Protein AF-A0A0R0JKA4-F1 (afdb_monomer)

Radius of gyration: 18.11 Å; Cα contacts (8 Å, |Δi|>4): 249; chains: 1; bounding box: 47×31×59 Å

Structure (mmCIF, N/CA/C/O backbone):
data_AF-A0A0R0JKA4-F1
#
_entry.id   AF-A0A0R0JKA4-F1
#
loop_
_atom_site.group_PDB
_atom_site.id
_atom_site.type_symbol
_atom_site.label_atom_id
_atom_site.label_alt_id
_atom_site.label_comp_id
_atom_site.label_asym_id
_atom_site.label_entity_id
_atom_site.label_seq_id
_atom_site.pdbx_PDB_ins_code
_atom_site.Cartn_x
_atom_site.Cartn_y
_atom_site.Cartn_z
_atom_site.occupancy
_atom_site.B_iso_or_equiv
_atom_site.auth_seq_id
_atom_site.auth_comp_id
_atom_site.auth_asym_id
_atom_site.auth_atom_id
_atom_site.pdbx_PDB_model_num
ATOM 1 N N . MET A 1 1 ? -10.244 1.216 40.644 1.00 39.44 1 MET A N 1
ATOM 2 C CA . MET A 1 1 ? -10.548 1.146 39.202 1.00 39.44 1 MET A CA 1
ATOM 3 C C . MET A 1 1 ? -9.272 1.525 38.475 1.00 39.44 1 MET A C 1
ATOM 5 O O . MET A 1 1 ? -8.987 2.708 38.355 1.00 39.44 1 MET A O 1
ATOM 9 N N . GLU A 1 2 ? -8.438 0.537 38.148 1.00 36.44 2 GLU A N 1
ATOM 10 C CA . GLU A 1 2 ? -7.221 0.754 37.356 1.00 36.44 2 GLU A CA 1
ATOM 11 C C . GLU A 1 2 ? -7.623 1.252 35.967 1.00 36.44 2 GLU A C 1
ATOM 13 O O . GLU A 1 2 ? -8.407 0.605 35.274 1.00 36.44 2 GLU A O 1
ATOM 18 N N . GLY A 1 3 ? -7.149 2.443 35.602 1.00 44.16 3 GLY A N 1
ATOM 19 C CA . GLY A 1 3 ? -7.370 3.021 34.284 1.00 44.16 3 GLY A CA 1
ATOM 20 C C . GLY A 1 3 ? -6.603 2.222 33.240 1.00 44.16 3 GLY A C 1
ATOM 21 O O . GLY A 1 3 ? -5.375 2.260 33.208 1.00 44.16 3 GLY A O 1
ATOM 22 N N . GLU A 1 4 ? -7.333 1.493 32.401 1.00 50.28 4 GLU A N 1
ATOM 23 C CA . GLU A 1 4 ? -6.794 0.799 31.235 1.00 50.28 4 GLU A CA 1
ATOM 24 C C . GLU A 1 4 ? -6.109 1.830 30.320 1.00 50.28 4 GLU A C 1
ATOM 26 O O . GLU A 1 4 ? -6.717 2.807 29.878 1.00 50.28 4 GLU A O 1
ATOM 31 N N . LYS A 1 5 ? -4.800 1.663 30.106 1.00 48.97 5 LYS A N 1
ATOM 32 C CA . LYS A 1 5 ? -3.993 2.535 29.244 1.00 48.97 5 LYS A CA 1
ATOM 33 C C . LYS A 1 5 ? -4.560 2.462 27.815 1.00 48.97 5 LYS A C 1
ATOM 35 O O . LYS A 1 5 ? -4.700 1.349 27.311 1.00 48.97 5 LYS A O 1
ATOM 40 N N . PRO A 1 6 ? -4.855 3.593 27.145 1.00 49.78 6 PRO A N 1
ATOM 41 C CA . PRO A 1 6 ? -5.446 3.568 25.809 1.00 49.78 6 PRO A CA 1
ATOM 42 C C . PRO A 1 6 ? -4.535 2.817 24.831 1.00 49.78 6 PRO A C 1
ATOM 44 O O . PRO A 1 6 ? -3.314 3.015 24.833 1.00 49.78 6 PRO A O 1
ATOM 47 N N . ALA A 1 7 ? -5.131 1.954 24.004 1.00 52.16 7 ALA A N 1
ATOM 48 C CA . ALA A 1 7 ? -4.404 1.165 23.017 1.00 52.16 7 ALA A CA 1
ATOM 49 C C . ALA A 1 7 ? -3.659 2.099 22.036 1.00 52.16 7 ALA A C 1
ATOM 51 O O . ALA A 1 7 ? -4.270 2.993 21.440 1.00 52.16 7 ALA A O 1
ATOM 52 N N . PRO A 1 8 ? -2.337 1.943 21.855 1.00 52.00 8 PRO A N 1
ATOM 53 C CA . PRO A 1 8 ? -1.540 2.899 21.098 1.00 52.00 8 PRO A CA 1
ATOM 54 C C . PRO A 1 8 ? -1.564 2.576 19.600 1.00 52.00 8 PRO A C 1
ATOM 56 O O . PRO A 1 8 ? -0.537 2.151 19.093 1.00 52.00 8 PRO A O 1
ATOM 59 N N . THR A 1 9 ? -2.683 2.675 18.866 1.00 57.69 9 THR A N 1
ATOM 60 C CA . THR A 1 9 ? -2.683 1.997 17.540 1.00 57.69 9 THR A CA 1
ATOM 61 C C . THR A 1 9 ? -3.376 2.601 16.307 1.00 57.69 9 THR A C 1
ATOM 63 O O . THR A 1 9 ? -3.030 2.123 15.228 1.00 57.69 9 THR A O 1
ATOM 66 N N . PRO A 1 10 ? -4.218 3.659 16.319 1.00 72.88 10 PRO A N 1
ATOM 67 C CA . PRO A 1 10 ? -4.661 4.256 15.047 1.00 72.88 10 PRO A CA 1
ATOM 68 C C . PRO A 1 10 ? -3.757 5.390 14.539 1.00 72.88 10 PRO A C 1
ATOM 70 O O . PRO A 1 10 ? -3.639 5.593 13.335 1.00 72.88 10 PRO A O 1
ATOM 73 N N . LEU A 1 11 ? -3.118 6.158 15.431 1.00 83.31 11 LEU A N 1
ATOM 74 C CA . LEU A 1 11 ? -2.470 7.414 15.030 1.00 83.31 11 LEU A CA 1
ATOM 75 C C . LEU A 1 11 ? -1.253 7.186 14.123 1.00 83.31 11 LEU A C 1
ATOM 77 O O . LEU A 1 11 ? -1.114 7.871 13.114 1.00 83.31 11 LEU A O 1
ATOM 81 N N . LEU A 1 12 ? -0.414 6.200 14.451 1.00 88.75 12 LEU A N 1
ATOM 82 C CA . LEU A 1 12 ? 0.796 5.907 13.683 1.00 88.75 12 LEU A CA 1
ATOM 83 C C . LEU A 1 12 ? 0.463 5.468 12.252 1.00 88.75 12 LEU A C 1
ATOM 85 O O . LEU A 1 12 ? 1.034 5.996 11.304 1.00 88.75 12 LEU A O 1
ATOM 89 N N . THR A 1 13 ? -0.479 4.536 12.089 1.00 90.06 13 THR A N 1
ATOM 90 C CA . THR A 1 13 ? -0.875 4.000 10.778 1.00 90.06 13 THR A CA 1
ATOM 91 C C . THR A 1 13 ? -1.543 5.060 9.906 1.00 90.06 13 THR A C 1
ATOM 93 O O . THR A 1 13 ? -1.257 5.129 8.712 1.00 90.06 13 THR A O 1
ATOM 96 N N . ILE A 1 14 ? -2.347 5.951 10.499 1.00 90.38 14 ILE A N 1
ATO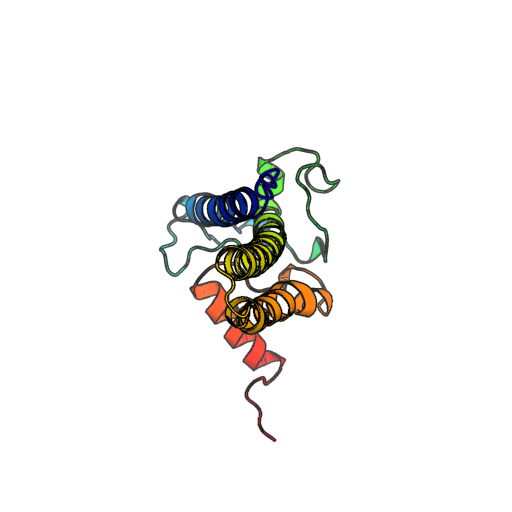M 97 C CA . ILE A 1 14 ? -2.911 7.120 9.806 1.00 90.38 14 ILE A CA 1
ATOM 98 C C . ILE A 1 14 ? -1.794 8.058 9.332 1.00 90.38 14 ILE A C 1
ATOM 100 O O . ILE A 1 14 ? -1.767 8.444 8.163 1.00 90.38 14 ILE A O 1
ATOM 104 N N . GLN A 1 15 ? -0.869 8.420 10.226 1.00 93.44 15 GLN A N 1
ATOM 105 C CA . GLN A 1 15 ? 0.214 9.359 9.927 1.00 93.44 15 GLN A CA 1
ATOM 106 C C . GLN A 1 15 ? 1.109 8.857 8.797 1.00 93.44 15 GLN A C 1
ATOM 108 O O . GLN A 1 15 ? 1.430 9.624 7.893 1.00 93.44 15 GLN A O 1
ATOM 113 N N . ILE A 1 16 ? 1.484 7.579 8.816 1.00 94.88 16 ILE A N 1
ATOM 114 C CA . ILE A 1 16 ? 2.358 7.018 7.784 1.00 94.88 16 ILE A CA 1
ATOM 115 C C . ILE A 1 16 ? 1.619 6.774 6.465 1.00 94.88 16 ILE A C 1
ATOM 117 O O . ILE A 1 16 ? 2.198 7.038 5.418 1.00 94.88 16 ILE A O 1
ATOM 121 N N . ALA A 1 17 ? 0.339 6.382 6.467 1.00 96.31 17 ALA A N 1
ATOM 122 C CA . ALA A 1 17 ? -0.433 6.269 5.226 1.00 96.31 17 ALA A CA 1
ATOM 123 C C . ALA A 1 17 ? -0.622 7.638 4.546 1.00 96.31 17 ALA A C 1
ATOM 125 O O . ALA A 1 17 ? -0.340 7.788 3.357 1.00 96.31 17 ALA A O 1
ATOM 126 N N . LEU A 1 18 ? -1.026 8.663 5.307 1.00 97.38 18 LEU A N 1
ATOM 127 C CA . LEU A 1 18 ? -1.168 10.027 4.789 1.00 97.38 18 LEU A CA 1
ATOM 128 C C . LEU A 1 18 ? 0.183 10.629 4.391 1.00 97.38 18 LEU A C 1
ATOM 130 O O . LEU A 1 18 ? 0.296 11.230 3.327 1.00 97.38 18 LEU A O 1
ATOM 134 N N . GLY A 1 19 ? 1.215 10.447 5.216 1.00 97.62 19 GLY A N 1
ATOM 135 C CA . GLY A 1 19 ? 2.568 10.922 4.934 1.00 97.62 19 GLY A CA 1
ATOM 136 C C . GLY A 1 19 ? 3.163 10.270 3.686 1.00 97.62 19 GLY A C 1
ATOM 137 O O . GLY A 1 19 ? 3.759 10.964 2.864 1.00 97.62 19 GLY A O 1
ATOM 138 N N . GLY A 1 20 ? 2.943 8.966 3.497 1.00 98.00 20 GLY A N 1
ATOM 139 C CA . GLY A 1 20 ? 3.326 8.240 2.288 1.00 98.00 20 GLY A CA 1
ATOM 140 C C . GLY A 1 20 ? 2.605 8.765 1.047 1.00 98.00 20 GLY A C 1
ATOM 141 O O . GLY A 1 20 ? 3.244 8.969 0.016 1.00 98.00 20 GLY A O 1
ATOM 142 N N . TRP A 1 21 ? 1.306 9.068 1.164 1.00 98.50 21 TRP A N 1
ATOM 143 C CA . TRP A 1 21 ? 0.535 9.677 0.081 1.00 98.50 21 TRP A CA 1
ATOM 144 C C . TRP A 1 21 ? 1.064 11.067 -0.292 1.00 98.50 21 TRP A C 1
ATOM 146 O O . TRP A 1 21 ? 1.429 11.277 -1.446 1.00 98.50 21 TRP A O 1
ATOM 156 N N . PHE A 1 22 ? 1.210 11.975 0.682 1.00 98.44 22 PHE A N 1
ATOM 157 C CA . PHE A 1 22 ? 1.750 13.319 0.444 1.00 98.44 22 PHE A CA 1
ATOM 158 C C . PHE A 1 22 ? 3.164 13.285 -0.137 1.00 98.44 22 PHE A C 1
ATOM 160 O O . PHE A 1 22 ? 3.460 14.025 -1.075 1.00 98.44 22 PHE A O 1
ATOM 167 N N . THR A 1 23 ? 4.035 12.420 0.389 1.00 98.50 23 THR A N 1
ATOM 168 C CA . THR A 1 23 ? 5.406 12.260 -0.116 1.00 98.50 23 THR A CA 1
ATOM 169 C C . THR A 1 23 ? 5.387 11.786 -1.566 1.00 98.50 23 THR A C 1
ATOM 171 O O . THR A 1 23 ? 6.051 12.378 -2.416 1.00 98.50 23 THR A O 1
ATOM 174 N N . GLY A 1 24 ? 4.580 10.765 -1.865 1.00 98.44 24 GLY A N 1
ATOM 175 C CA . GLY A 1 24 ? 4.478 10.198 -3.201 1.00 98.44 24 GLY A CA 1
ATOM 176 C C . GLY A 1 24 ? 3.948 11.198 -4.229 1.00 98.44 24 GLY A C 1
ATOM 177 O O . GLY A 1 24 ? 4.611 11.442 -5.232 1.00 98.44 24 GLY A O 1
ATOM 178 N N . THR A 1 25 ? 2.821 11.862 -3.947 1.00 98.56 25 THR A N 1
ATOM 179 C CA . THR A 1 25 ? 2.246 12.870 -4.858 1.00 98.56 25 THR A CA 1
ATOM 180 C C . THR A 1 25 ? 3.124 14.106 -5.019 1.00 98.56 25 THR A C 1
ATOM 182 O O . THR A 1 25 ? 2.987 14.830 -6.000 1.00 98.56 25 THR A O 1
ATOM 185 N N . THR A 1 26 ? 4.013 14.387 -4.064 1.00 98.69 26 THR A N 1
ATOM 186 C CA . THR A 1 26 ? 4.877 15.570 -4.137 1.00 98.69 26 THR A CA 1
ATOM 187 C C . THR A 1 26 ? 6.168 15.299 -4.888 1.00 98.69 26 THR A C 1
ATOM 189 O O . THR A 1 26 ? 6.566 16.136 -5.695 1.00 98.69 26 THR A O 1
ATOM 192 N N . PHE A 1 27 ? 6.799 14.141 -4.676 1.00 98.56 27 PHE A N 1
ATOM 193 C CA . PHE A 1 27 ? 8.184 13.920 -5.106 1.00 98.56 27 PHE A CA 1
ATOM 194 C C . PHE A 1 27 ? 8.423 12.660 -5.946 1.00 98.56 27 PHE A C 1
ATOM 196 O O . PHE A 1 27 ? 9.515 12.521 -6.493 1.00 98.56 27 PHE A O 1
ATOM 203 N N . VAL A 1 28 ? 7.473 11.721 -6.026 1.00 98.44 28 VAL A N 1
ATOM 204 C CA . VAL A 1 28 ? 7.745 10.383 -6.579 1.00 98.44 28 VAL A CA 1
ATOM 205 C C . VAL A 1 28 ? 7.122 10.183 -7.955 1.00 98.44 28 VAL A C 1
ATOM 207 O O . VAL A 1 28 ? 5.921 10.350 -8.163 1.00 98.44 28 VAL A O 1
ATOM 210 N N . THR A 1 29 ? 7.975 9.762 -8.884 1.00 98.56 29 THR A N 1
ATOM 211 C CA . THR A 1 29 ? 7.610 9.428 -10.258 1.00 98.56 29 THR A CA 1
ATOM 212 C C . THR A 1 29 ? 6.964 8.053 -10.386 1.00 98.56 29 THR A C 1
ATOM 214 O O . THR A 1 29 ? 7.286 7.123 -9.645 1.00 98.56 29 THR A O 1
ATOM 217 N N . SER A 1 30 ? 6.118 7.903 -11.403 1.00 98.56 30 SER A N 1
ATOM 218 C CA . SER A 1 30 ? 5.589 6.620 -11.875 1.00 98.56 30 SER A CA 1
ATOM 219 C C . SER A 1 30 ? 6.227 6.196 -13.202 1.00 98.56 30 SER A C 1
ATOM 221 O O . SER A 1 30 ? 5.700 5.328 -13.900 1.00 98.56 30 SER A O 1
ATOM 223 N N . TRP A 1 31 ? 7.362 6.792 -13.582 1.00 98.62 31 TRP A N 1
ATOM 224 C CA . TRP A 1 31 ? 8.029 6.523 -14.857 1.00 98.62 31 TRP A CA 1
ATOM 225 C C . TRP A 1 31 ? 8.412 5.048 -15.020 1.00 98.62 31 TRP A C 1
ATOM 227 O O . TRP A 1 31 ? 8.176 4.454 -16.068 1.00 98.62 31 TRP A O 1
ATOM 237 N N . TYR A 1 32 ? 8.930 4.425 -13.961 1.00 98.00 32 TYR A N 1
ATOM 238 C CA . TYR A 1 32 ? 9.402 3.036 -13.991 1.00 98.00 32 TYR A CA 1
ATOM 239 C C . TYR A 1 32 ? 8.289 1.989 -13.843 1.00 98.00 32 TYR A C 1
ATOM 241 O O . TYR A 1 32 ? 8.528 0.811 -14.100 1.00 98.00 32 TYR A O 1
ATOM 249 N N . THR A 1 33 ? 7.087 2.398 -13.431 1.00 98.25 33 THR A N 1
ATOM 250 C CA . THR A 1 33 ? 5.945 1.497 -13.217 1.00 98.25 33 THR A CA 1
ATOM 251 C C . THR A 1 33 ? 4.874 1.630 -14.296 1.00 98.25 33 THR A C 1
ATOM 253 O O . THR A 1 33 ? 4.313 0.620 -14.716 1.00 98.25 33 THR A O 1
ATOM 256 N N .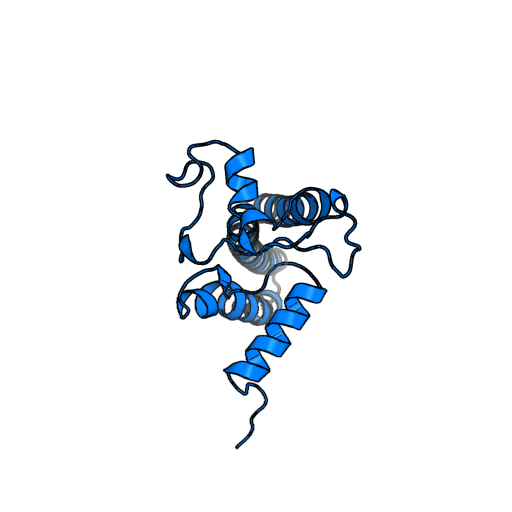 HIS A 1 34 ? 4.615 2.853 -14.772 1.00 98.19 34 HIS A N 1
ATOM 257 C CA . HIS A 1 34 ? 3.555 3.175 -15.738 1.00 98.19 34 HIS A CA 1
ATOM 258 C C . HIS A 1 34 ? 4.025 4.017 -16.934 1.00 98.19 34 HIS A C 1
ATOM 260 O O . HIS A 1 34 ? 3.240 4.226 -17.855 1.00 98.19 34 HIS A O 1
ATOM 266 N N . GLY A 1 35 ? 5.263 4.525 -16.945 1.00 98.19 35 GLY A N 1
ATOM 267 C CA . GLY A 1 35 ? 5.709 5.479 -17.971 1.00 98.19 35 GLY A CA 1
ATOM 268 C C . GLY A 1 35 ? 5.029 6.849 -17.853 1.00 98.19 35 GLY A C 1
ATOM 269 O O . GLY A 1 35 ? 4.776 7.500 -18.864 1.00 98.19 35 GLY A O 1
ATOM 270 N N . LEU A 1 36 ? 4.689 7.269 -16.628 1.00 98.19 36 LEU A N 1
ATOM 271 C CA . LEU A 1 36 ? 3.950 8.503 -16.343 1.00 98.19 36 LEU A CA 1
ATOM 272 C C . LEU A 1 36 ? 4.715 9.408 -15.372 1.00 98.19 36 LEU A C 1
ATOM 274 O O . LEU A 1 36 ? 5.268 8.928 -14.383 1.00 98.19 36 LEU A O 1
ATOM 278 N N . ALA A 1 37 ? 4.648 10.718 -15.606 1.00 98.44 37 ALA A N 1
ATOM 279 C CA . ALA A 1 37 ? 4.867 11.706 -14.553 1.00 98.44 37 ALA A CA 1
ATOM 280 C C . ALA A 1 37 ? 3.669 11.690 -13.593 1.00 98.44 37 ALA A C 1
ATOM 282 O O . ALA A 1 37 ? 2.521 11.602 -14.041 1.00 98.44 37 ALA A O 1
ATOM 283 N N . SER A 1 38 ? 3.920 11.744 -12.284 1.00 98.38 38 SER A N 1
ATOM 284 C CA . SER A 1 38 ? 2.862 11.583 -11.273 1.00 98.38 38 SER A CA 1
ATOM 285 C C . SER A 1 38 ? 3.019 12.456 -10.034 1.00 98.38 38 SER A C 1
ATOM 287 O O . SER A 1 38 ? 2.262 12.291 -9.076 1.00 98.38 38 SER A O 1
ATOM 289 N N . SER A 1 39 ? 3.983 13.372 -10.028 1.00 98.62 39 SER A N 1
ATOM 290 C CA . SER A 1 39 ? 4.284 14.202 -8.866 1.00 98.62 39 SER A CA 1
ATOM 291 C C . SER A 1 39 ? 4.277 15.695 -9.169 1.00 98.62 39 SER A C 1
ATOM 293 O O . SER A 1 39 ? 4.488 16.120 -10.307 1.00 98.62 39 SER A O 1
ATOM 295 N N . TYR A 1 40 ? 4.069 16.511 -8.132 1.00 98.50 40 TYR A N 1
ATOM 296 C CA . TYR A 1 40 ? 4.231 17.966 -8.227 1.00 98.50 40 TYR A CA 1
ATOM 297 C C . TYR A 1 40 ? 5.634 18.346 -8.721 1.00 98.50 40 TYR A C 1
ATOM 299 O O . TYR A 1 40 ? 5.769 19.272 -9.517 1.00 98.50 40 TYR A O 1
ATOM 307 N N . LEU A 1 41 ? 6.663 17.594 -8.312 1.00 98.38 41 LEU A N 1
ATOM 308 C CA . LEU A 1 41 ? 8.043 17.771 -8.769 1.00 98.38 41 LEU A CA 1
ATOM 309 C C . LEU A 1 41 ? 8.198 17.618 -10.292 1.00 98.38 41 LEU A C 1
ATOM 311 O O . LEU A 1 41 ? 9.007 18.314 -10.897 1.00 98.38 41 LEU A O 1
ATOM 315 N N . GLU A 1 42 ? 7.411 16.743 -10.915 1.00 98.44 42 GLU A N 1
ATOM 316 C CA . GLU A 1 42 ? 7.419 16.514 -12.366 1.00 98.44 42 GLU A CA 1
ATOM 317 C C . GLU A 1 42 ? 6.444 17.426 -13.133 1.00 98.44 42 G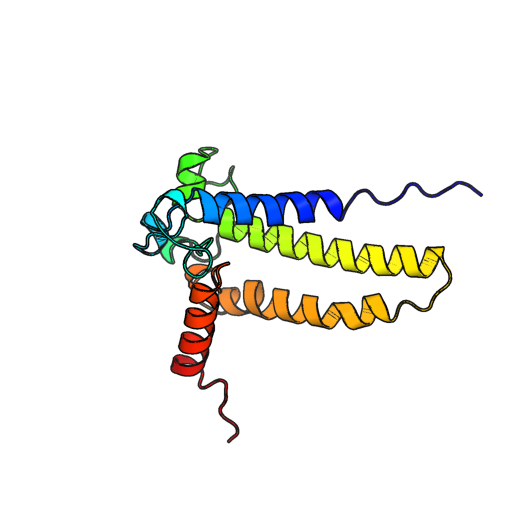LU A C 1
ATOM 319 O O . GLU A 1 42 ? 6.301 17.298 -14.348 1.00 98.44 42 GLU A O 1
ATOM 324 N N . GLY A 1 43 ? 5.766 18.350 -12.443 1.00 98.31 43 GLY A N 1
ATOM 325 C CA . GLY A 1 43 ? 4.836 19.306 -13.048 1.00 98.31 43 GLY A CA 1
ATOM 326 C C . GLY A 1 43 ? 3.369 18.866 -13.071 1.00 98.31 43 GLY A C 1
ATOM 327 O O . GLY A 1 43 ? 2.549 19.534 -13.704 1.00 98.31 43 GLY A O 1
ATOM 328 N N . CYS A 1 44 ? 2.996 17.783 -12.378 1.00 98.50 44 CYS A N 1
ATOM 329 C CA . CYS A 1 44 ? 1.583 17.476 -12.153 1.00 98.50 44 CYS A CA 1
AT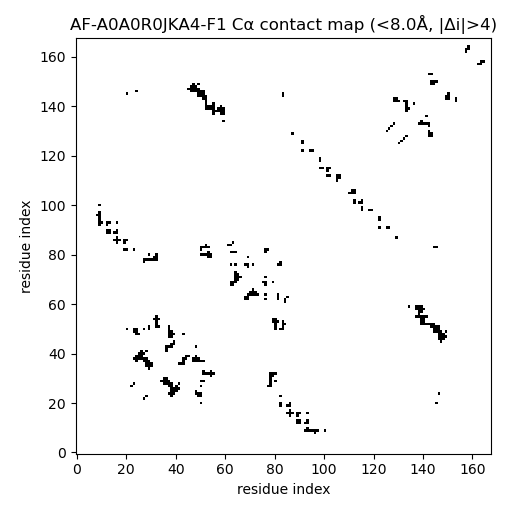OM 330 C C . CYS A 1 44 ? 0.926 18.534 -11.250 1.00 98.50 44 CYS A C 1
ATOM 332 O O . CYS A 1 44 ? 1.572 19.216 -10.460 1.00 98.50 44 CYS A O 1
ATOM 334 N N . ASN A 1 45 ? -0.396 18.642 -11.338 1.00 98.25 45 ASN A N 1
ATOM 335 C CA . ASN A 1 45 ? -1.232 19.433 -10.433 1.00 98.25 45 ASN A CA 1
ATOM 336 C C . ASN A 1 45 ? -2.014 18.515 -9.477 1.00 98.25 45 ASN A C 1
ATOM 338 O O . ASN A 1 45 ? -1.941 17.292 -9.583 1.00 98.25 45 ASN A O 1
ATOM 342 N N . PHE A 1 46 ? -2.804 19.093 -8.566 1.00 98.19 46 PHE A N 1
ATOM 343 C CA . PHE A 1 46 ? -3.580 18.332 -7.572 1.00 98.19 46 PHE A CA 1
ATOM 344 C C . PHE A 1 46 ? -4.482 17.248 -8.188 1.00 98.19 46 PHE A C 1
ATOM 346 O O . PHE A 1 46 ? -4.691 16.195 -7.592 1.00 98.19 46 PHE A O 1
ATOM 353 N N . LEU A 1 47 ? -5.005 17.485 -9.394 1.00 98.50 47 LEU A N 1
ATOM 354 C CA . LEU A 1 47 ? -5.888 16.538 -10.071 1.00 98.50 47 LEU A CA 1
ATOM 355 C C . LEU A 1 47 ? -5.120 15.376 -10.713 1.00 98.50 47 LEU A C 1
ATOM 357 O O . LEU A 1 47 ? -5.678 14.296 -10.878 1.00 98.50 47 LEU A O 1
ATOM 361 N N . THR A 1 48 ? -3.865 15.597 -11.102 1.00 98.44 48 THR A N 1
ATOM 362 C CA . THR A 1 48 ? -3.073 14.663 -11.924 1.00 98.44 48 THR A CA 1
ATOM 363 C C . THR A 1 48 ? -1.980 13.938 -11.147 1.00 98.44 48 THR A C 1
ATOM 365 O O . THR A 1 48 ? -1.546 12.877 -11.5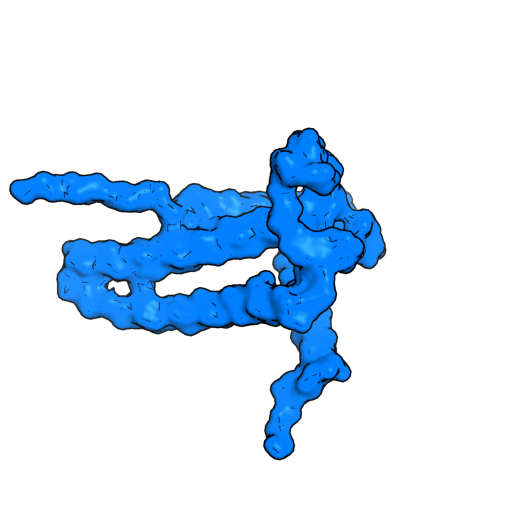85 1.00 98.44 48 THR A O 1
ATOM 368 N N . ALA A 1 49 ? -1.570 14.455 -9.987 1.00 98.62 49 ALA A N 1
ATOM 369 C CA . ALA A 1 49 ? -0.627 13.773 -9.113 1.00 98.62 49 ALA A CA 1
ATOM 370 C C . ALA A 1 49 ? -1.242 12.493 -8.517 1.00 98.62 49 ALA A C 1
ATOM 372 O O . ALA A 1 49 ? -2.430 12.450 -8.175 1.00 98.62 49 ALA A O 1
ATOM 373 N N . ALA A 1 50 ? -0.432 11.442 -8.386 1.00 98.75 50 ALA A N 1
ATOM 374 C CA . ALA A 1 50 ? -0.870 10.157 -7.857 1.00 98.75 50 ALA A CA 1
ATOM 375 C C . ALA A 1 50 ? 0.292 9.349 -7.269 1.00 98.75 50 ALA A C 1
ATOM 377 O O . ALA A 1 50 ? 1.409 9.383 -7.778 1.00 98.75 50 ALA A O 1
ATOM 378 N N . VAL A 1 51 ? -0.000 8.534 -6.254 1.00 98.69 51 VAL A N 1
ATOM 379 C CA . VAL A 1 51 ?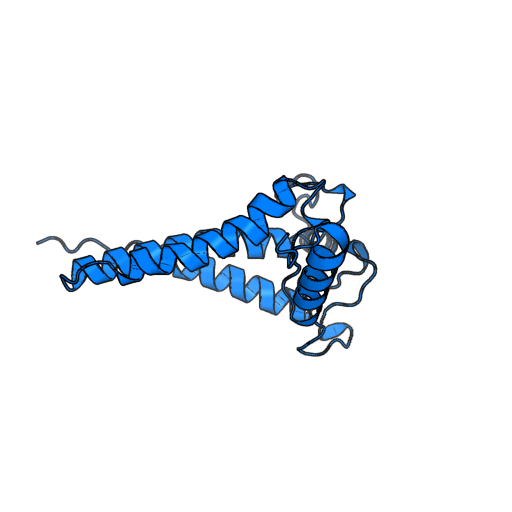 0.867 7.400 -5.895 1.00 98.69 51 VAL A CA 1
ATOM 380 C C . VAL A 1 51 ? 0.415 6.192 -6.703 1.00 98.69 51 VAL A C 1
ATOM 382 O O . VAL A 1 51 ? -0.649 5.628 -6.424 1.00 98.69 51 VAL A O 1
ATOM 385 N N . SER A 1 52 ? 1.182 5.833 -7.731 1.00 98.62 52 SER A N 1
ATOM 386 C CA . SER A 1 52 ? 0.794 4.777 -8.670 1.00 98.62 52 SER A CA 1
ATOM 387 C C . SER A 1 52 ? 1.164 3.381 -8.211 1.00 98.62 52 SER A C 1
ATOM 389 O O . SER A 1 52 ? 2.156 3.183 -7.514 1.00 98.62 52 SER A O 1
ATOM 391 N N . THR A 1 53 ? 0.361 2.412 -8.646 1.00 98.75 53 THR A N 1
ATOM 392 C CA . THR A 1 53 ? 0.584 0.987 -8.400 1.00 98.75 53 THR A CA 1
ATOM 393 C C . THR A 1 53 ? 1.947 0.507 -8.919 1.00 98.75 53 THR A C 1
ATOM 395 O O . THR A 1 53 ? 2.479 1.078 -9.879 1.00 98.75 53 THR A O 1
ATOM 398 N N . PRO A 1 54 ? 2.517 -0.561 -8.329 1.00 98.62 54 PRO A N 1
ATOM 399 C CA . PRO A 1 54 ? 3.720 -1.207 -8.847 1.00 98.62 54 PRO A CA 1
ATOM 400 C C . PRO A 1 54 ? 3.523 -1.749 -10.268 1.00 98.62 54 PRO A C 1
ATOM 402 O O . PRO A 1 54 ? 2.398 -2.017 -10.695 1.00 98.62 54 PRO A O 1
ATOM 405 N N . ALA A 1 55 ? 4.625 -1.962 -10.989 1.00 98.31 55 ALA A N 1
ATOM 406 C CA . ALA A 1 55 ? 4.601 -2.591 -12.310 1.00 98.31 55 ALA A CA 1
ATOM 407 C C . ALA A 1 55 ? 3.987 -4.003 -12.253 1.00 98.31 55 ALA A C 1
ATOM 409 O O . ALA A 1 55 ? 4.183 -4.733 -11.282 1.00 98.31 55 ALA A O 1
ATOM 410 N N . ASN A 1 56 ? 3.309 -4.435 -13.324 1.00 98.19 56 ASN A N 1
ATOM 411 C CA . ASN A 1 56 ? 2.654 -5.752 -13.363 1.00 98.19 56 ASN A CA 1
ATOM 412 C C . ASN A 1 56 ? 3.632 -6.932 -13.173 1.00 98.19 56 ASN A C 1
ATOM 414 O O . ASN A 1 56 ? 3.238 -7.986 -12.686 1.00 98.19 56 ASN A O 1
ATOM 418 N N . SER A 1 57 ? 4.918 -6.753 -13.494 1.00 97.62 57 SER A N 1
ATOM 419 C CA . SER A 1 57 ? 5.967 -7.756 -13.255 1.00 97.62 57 SER A CA 1
ATOM 420 C C . SER A 1 57 ? 6.192 -8.081 -11.774 1.00 97.62 57 SER A C 1
ATOM 422 O O . SER A 1 57 ? 6.757 -9.126 -11.468 1.00 97.62 57 SER A O 1
ATOM 424 N N . LEU A 1 58 ? 5.750 -7.213 -10.861 1.00 97.75 58 LEU A N 1
ATOM 425 C CA . LEU A 1 58 ? 5.845 -7.413 -9.413 1.00 97.75 58 LEU A CA 1
ATOM 426 C C . LEU A 1 58 ? 4.637 -8.168 -8.835 1.00 97.75 58 LEU A C 1
ATOM 428 O O . LEU A 1 58 ? 4.620 -8.456 -7.637 1.00 97.75 58 LEU A O 1
ATOM 432 N N . ALA A 1 59 ? 3.644 -8.499 -9.672 1.00 97.94 59 ALA A N 1
ATOM 433 C CA . ALA A 1 59 ? 2.434 -9.231 -9.304 1.00 97.94 59 ALA A CA 1
ATOM 434 C C . ALA A 1 59 ? 1.801 -8.682 -8.008 1.00 97.94 59 ALA A C 1
ATOM 436 O O . ALA A 1 59 ? 1.458 -7.499 -7.935 1.00 97.94 59 ALA A O 1
ATOM 437 N N . HIS A 1 60 ? 1.660 -9.528 -6.985 1.00 98.44 60 HIS A N 1
ATOM 438 C CA . HIS A 1 60 ? 1.102 -9.183 -5.676 1.00 98.44 60 HIS A CA 1
ATOM 439 C C . HIS A 1 60 ? 2.163 -9.064 -4.576 1.00 98.44 60 HIS A C 1
ATOM 441 O O . HIS A 1 60 ? 1.843 -9.233 -3.398 1.00 98.44 60 HIS A O 1
ATOM 447 N N . SER A 1 61 ? 3.426 -8.782 -4.922 1.00 98.25 61 SER A N 1
ATOM 448 C CA . SER A 1 61 ? 4.472 -8.586 -3.912 1.00 98.25 61 SER A CA 1
ATOM 449 C C . SER A 1 61 ? 4.045 -7.535 -2.885 1.00 98.25 61 SER A C 1
ATOM 451 O O . SER A 1 61 ? 3.552 -6.465 -3.241 1.00 98.25 61 SER A O 1
ATOM 453 N N . LEU A 1 62 ? 4.258 -7.820 -1.596 1.00 98.06 62 LEU A N 1
ATOM 454 C CA . LEU A 1 62 ? 4.065 -6.825 -0.534 1.00 98.06 62 LEU A CA 1
ATOM 455 C C . LEU A 1 62 ? 5.002 -5.623 -0.711 1.00 98.06 62 LEU A C 1
ATOM 457 O O . LEU A 1 62 ? 4.723 -4.551 -0.172 1.00 98.06 62 LEU A O 1
ATOM 461 N N . LEU A 1 63 ? 6.087 -5.808 -1.477 1.00 97.56 63 LEU A N 1
ATOM 462 C CA . LEU A 1 63 ? 7.046 -4.778 -1.846 1.00 97.56 63 LEU A CA 1
ATOM 463 C C . LEU A 1 63 ? 7.539 -4.056 -0.587 1.00 97.56 63 LEU A C 1
ATOM 465 O O . LEU A 1 63 ? 7.459 -2.838 -0.459 1.00 97.56 63 LEU A O 1
ATOM 469 N N . LEU A 1 64 ? 7.969 -4.840 0.403 1.00 98.19 64 LEU A N 1
ATOM 470 C CA . LEU A 1 64 ? 8.501 -4.315 1.656 1.00 98.19 64 LEU A CA 1
ATOM 471 C C . LEU A 1 64 ? 9.839 -3.624 1.373 1.00 98.19 64 LEU A C 1
ATOM 473 O O . LEU A 1 64 ? 10.603 -4.085 0.527 1.00 98.19 64 LEU A O 1
ATOM 477 N N . LEU A 1 65 ? 10.162 -2.551 2.100 1.00 98.25 65 LEU A N 1
ATOM 478 C CA . LEU A 1 65 ? 11.431 -1.835 1.908 1.00 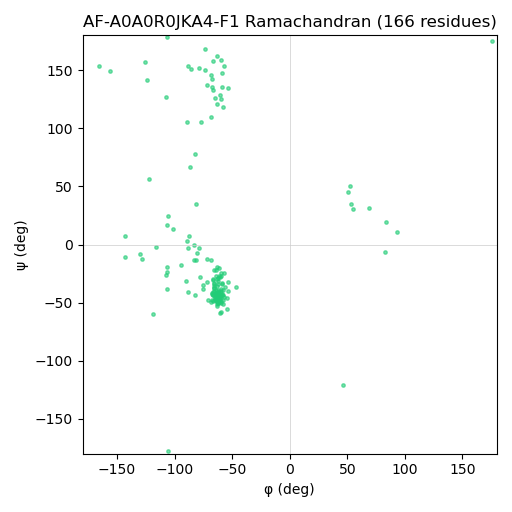98.25 65 LEU A CA 1
ATOM 479 C C . LEU A 1 65 ? 12.647 -2.762 2.099 1.00 98.25 65 LEU A C 1
ATOM 481 O O . LEU A 1 65 ? 13.610 -2.701 1.343 1.00 98.25 65 LEU A O 1
ATOM 485 N N . TRP A 1 66 ? 12.572 -3.666 3.076 1.00 98.19 66 TRP A N 1
ATOM 486 C CA . TRP A 1 66 ? 13.571 -4.710 3.339 1.00 98.19 66 TRP A CA 1
ATOM 487 C C . TRP A 1 66 ? 13.332 -6.007 2.541 1.00 98.19 66 TRP A C 1
ATOM 489 O O . TRP A 1 66 ? 13.974 -7.021 2.806 1.00 98.19 66 TRP A O 1
ATOM 499 N N . GLY A 1 67 ? 12.372 -6.006 1.614 1.00 97.69 67 GLY A N 1
ATOM 500 C CA . GLY A 1 67 ? 12.047 -7.143 0.758 1.00 97.69 67 GLY A CA 1
ATOM 501 C C . GLY A 1 67 ? 13.094 -7.379 -0.337 1.00 97.69 67 GLY A C 1
ATOM 502 O O . GLY A 1 67 ? 13.951 -6.524 -0.574 1.00 97.69 67 GLY A O 1
ATOM 503 N N . PRO A 1 68 ? 13.035 -8.529 -1.030 1.00 97.62 68 PRO A N 1
ATOM 504 C CA . PRO A 1 68 ? 14.015 -8.900 -2.054 1.00 97.62 68 PRO A CA 1
ATOM 505 C C . PRO A 1 68 ? 14.029 -7.965 -3.275 1.00 97.62 68 PRO A C 1
ATOM 507 O O . PRO A 1 68 ? 15.035 -7.900 -3.983 1.00 97.62 68 PRO A O 1
ATOM 510 N N . GLU A 1 69 ? 12.941 -7.233 -3.529 1.00 97.44 69 GLU A N 1
ATOM 511 C CA . GLU A 1 69 ? 12.817 -6.328 -4.674 1.00 97.44 69 GLU A CA 1
ATOM 512 C C . GLU A 1 69 ? 13.611 -5.028 -4.482 1.00 97.44 69 GLU A C 1
ATOM 514 O O . GLU A 1 69 ? 14.192 -4.515 -5.439 1.00 97.44 69 GLU A O 1
ATOM 519 N N . ALA A 1 70 ? 13.629 -4.498 -3.254 1.00 97.44 70 ALA A N 1
ATOM 520 C CA . ALA A 1 70 ? 14.271 -3.228 -2.914 1.00 97.44 70 ALA A CA 1
ATOM 521 C C . ALA A 1 70 ? 15.561 -3.384 -2.097 1.00 97.44 70 ALA A C 1
ATOM 523 O O . ALA A 1 70 ? 16.426 -2.519 -2.171 1.00 97.44 70 ALA A O 1
ATOM 524 N N . GLN A 1 71 ? 15.709 -4.468 -1.330 1.00 97.56 71 GLN A N 1
ATOM 525 C CA . GLN A 1 71 ? 16.918 -4.805 -0.564 1.00 97.56 71 GLN A CA 1
ATOM 526 C C . GLN A 1 71 ? 17.400 -3.671 0.360 1.00 97.56 71 GLN A C 1
ATOM 528 O O . GLN A 1 71 ? 18.596 -3.472 0.554 1.00 97.56 71 GLN A O 1
ATOM 533 N N . GLY A 1 72 ? 16.464 -2.909 0.934 1.00 97.62 72 GLY A N 1
ATOM 534 C CA . GLY A 1 72 ? 16.751 -1.766 1.802 1.00 97.62 72 GLY A CA 1
ATOM 535 C C . GLY A 1 72 ? 17.059 -0.454 1.070 1.00 97.62 72 GLY A C 1
ATOM 536 O O . GLY A 1 72 ? 17.149 0.582 1.727 1.00 97.62 72 GLY A O 1
ATOM 537 N N . ASP A 1 73 ? 17.170 -0.452 -0.261 1.00 98.38 73 ASP A N 1
ATOM 538 C CA . ASP A 1 73 ? 17.342 0.773 -1.044 1.00 98.38 73 ASP A CA 1
ATOM 539 C C . ASP A 1 73 ? 16.005 1.519 -1.171 1.00 98.38 73 ASP A C 1
ATOM 541 O O . ASP A 1 73 ? 15.112 1.148 -1.938 1.00 98.38 73 ASP A O 1
ATOM 545 N N . PHE A 1 74 ? 15.880 2.613 -0.418 1.00 98.44 74 PHE A N 1
ATOM 546 C CA . PHE A 1 74 ? 14.693 3.466 -0.412 1.00 98.44 74 PHE A CA 1
ATOM 547 C C . PHE A 1 74 ? 14.410 4.137 -1.763 1.00 98.44 74 PHE A C 1
ATOM 549 O O . PHE A 1 74 ? 13.246 4.285 -2.148 1.00 98.44 74 PHE A O 1
ATOM 556 N N . THR A 1 75 ? 15.450 4.526 -2.504 1.00 98.50 75 THR A N 1
ATOM 557 C CA . THR A 1 75 ? 15.284 5.162 -3.818 1.00 98.50 75 THR A CA 1
ATOM 558 C C . THR A 1 75 ? 14.711 4.150 -4.794 1.00 98.50 75 THR A C 1
ATOM 560 O O . THR A 1 75 ? 13.712 4.424 -5.467 1.00 98.50 75 THR A O 1
ATOM 563 N N . ARG A 1 76 ? 15.294 2.947 -4.823 1.00 98.31 76 ARG A N 1
ATOM 564 C CA . ARG A 1 76 ? 14.803 1.853 -5.660 1.00 98.31 76 ARG A CA 1
ATOM 565 C C . ARG A 1 76 ? 13.383 1.453 -5.277 1.00 98.31 76 ARG A C 1
ATOM 567 O O . ARG A 1 76 ? 12.542 1.275 -6.152 1.00 98.31 76 ARG A O 1
ATOM 574 N N . TRP A 1 77 ? 13.098 1.365 -3.984 1.00 98.69 77 TRP A N 1
ATOM 575 C CA . TRP A 1 77 ? 11.769 1.056 -3.472 1.00 98.69 77 TRP A CA 1
ATOM 576 C C . TRP A 1 77 ? 10.700 2.043 -3.961 1.00 98.69 77 TRP A C 1
ATOM 578 O O . TRP A 1 77 ? 9.645 1.623 -4.444 1.00 98.69 77 TRP A O 1
ATOM 588 N N . CYS A 1 78 ? 10.994 3.349 -3.921 1.00 98.44 78 CYS A N 1
ATOM 589 C CA . CYS A 1 78 ? 10.118 4.378 -4.482 1.00 98.44 78 CYS A CA 1
ATOM 590 C C . CYS A 1 78 ? 9.903 4.179 -5.991 1.00 98.44 78 CYS A C 1
ATOM 592 O O . CYS A 1 78 ? 8.764 4.200 -6.452 1.00 98.44 78 CYS A O 1
ATOM 594 N N . GLN A 1 79 ? 10.975 3.922 -6.749 1.00 98.31 79 GLN A N 1
ATOM 595 C CA . GLN A 1 79 ? 10.905 3.691 -8.199 1.00 98.31 79 GLN A CA 1
ATOM 596 C C . GLN A 1 79 ? 10.080 2.453 -8.575 1.00 98.31 79 GLN A C 1
ATOM 598 O O . GLN A 1 79 ? 9.451 2.434 -9.627 1.00 98.31 79 GLN A O 1
ATOM 603 N N . LEU A 1 80 ? 10.063 1.421 -7.730 1.00 98.38 80 LEU A N 1
ATOM 604 C CA . LEU A 1 80 ? 9.288 0.197 -7.954 1.00 98.38 80 LEU A CA 1
ATOM 605 C C . LEU A 1 80 ? 7.792 0.351 -7.618 1.00 98.38 80 LEU A C 1
ATOM 607 O O . LEU A 1 80 ? 7.026 -0.587 -7.830 1.00 98.38 80 LEU A O 1
ATOM 611 N N . GLY A 1 81 ? 7.359 1.511 -7.113 1.00 98.31 81 GLY A N 1
ATOM 612 C CA . GLY A 1 81 ? 5.979 1.743 -6.676 1.00 98.31 81 GLY A CA 1
ATOM 613 C C . GLY A 1 81 ? 5.697 1.267 -5.249 1.00 98.31 81 GLY A C 1
ATOM 614 O O . GLY A 1 81 ? 4.537 1.089 -4.880 1.00 98.31 81 GLY A O 1
ATOM 615 N N . GLY A 1 82 ? 6.731 1.076 -4.422 1.00 98.44 82 GLY A N 1
ATOM 616 C CA . GLY A 1 82 ? 6.585 0.593 -3.046 1.00 98.44 82 GLY A CA 1
ATOM 617 C C . GLY A 1 82 ? 5.729 1.479 -2.143 1.00 98.44 82 GLY A C 1
ATOM 618 O O . GLY A 1 82 ? 5.048 0.982 -1.247 1.00 98.44 82 GLY A O 1
ATOM 619 N N . LEU A 1 83 ? 5.659 2.783 -2.431 1.00 98.44 83 LEU A N 1
ATOM 620 C CA . LEU A 1 83 ? 4.747 3.681 -1.721 1.00 98.44 83 LEU A CA 1
ATOM 621 C C . LEU A 1 83 ? 3.276 3.283 -1.882 1.00 98.44 83 LEU A C 1
ATOM 623 O O . LEU A 1 83 ? 2.488 3.548 -0.979 1.00 98.44 83 LEU A O 1
ATOM 627 N N . TRP A 1 84 ? 2.884 2.628 -2.977 1.00 98.69 84 TRP A N 1
ATOM 628 C CA . TRP A 1 84 ? 1.496 2.208 -3.154 1.00 98.69 84 TRP A CA 1
ATOM 629 C C . TRP A 1 84 ? 1.107 1.112 -2.162 1.00 98.69 84 TRP A C 1
ATOM 631 O O . TRP A 1 84 ? 0.109 1.265 -1.457 1.00 98.69 84 TRP A O 1
ATOM 641 N N . THR A 1 85 ? 1.909 0.045 -2.039 1.00 98.31 85 THR A N 1
ATOM 642 C CA . THR A 1 85 ? 1.635 -1.021 -1.059 1.0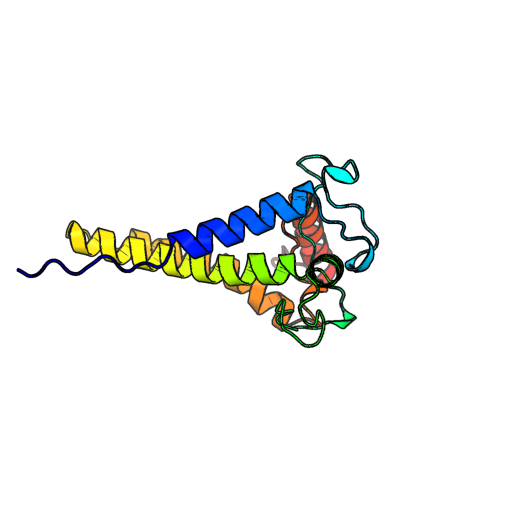0 98.31 85 THR A CA 1
ATOM 643 C C . THR A 1 85 ? 1.760 -0.482 0.360 1.00 98.31 85 THR A C 1
ATOM 645 O O . THR A 1 85 ? 0.934 -0.799 1.214 1.00 98.31 85 THR A O 1
ATOM 648 N N . PHE A 1 86 ? 2.720 0.411 0.607 1.00 98.31 86 PHE A N 1
ATOM 649 C CA . PHE A 1 86 ? 2.865 1.090 1.889 1.00 98.31 86 PHE A CA 1
ATOM 650 C C . PHE A 1 86 ? 1.607 1.864 2.289 1.00 98.31 86 PHE A C 1
ATOM 652 O O . PHE A 1 86 ? 1.107 1.673 3.397 1.00 98.31 86 PHE A O 1
ATOM 659 N N . VAL A 1 87 ? 1.078 2.710 1.401 1.00 98.25 87 VAL A N 1
ATOM 660 C CA . VAL A 1 87 ? -0.133 3.501 1.660 1.00 98.25 87 VAL A CA 1
ATOM 661 C C . VAL A 1 87 ? -1.359 2.593 1.772 1.00 98.25 87 VAL A C 1
ATOM 663 O O . VAL A 1 87 ? -2.156 2.776 2.689 1.00 98.25 87 VAL A O 1
ATOM 666 N N . ALA A 1 88 ? -1.495 1.582 0.909 1.00 97.94 88 ALA A N 1
ATOM 667 C CA . ALA A 1 88 ? -2.629 0.659 0.933 1.00 97.94 88 ALA A CA 1
ATOM 668 C C . ALA A 1 88 ? -2.685 -0.170 2.227 1.00 97.94 88 ALA A C 1
ATOM 670 O O . ALA A 1 88 ? -3.728 -0.237 2.880 1.00 97.94 88 ALA A O 1
ATOM 671 N N . LEU A 1 89 ? -1.563 -0.769 2.636 1.00 97.31 89 LEU A N 1
ATOM 672 C CA . LEU A 1 89 ? -1.501 -1.633 3.815 1.00 97.31 89 LEU A CA 1
ATOM 673 C C . LEU A 1 89 ? -1.632 -0.828 5.110 1.00 97.31 89 LEU A C 1
ATOM 675 O O . LEU A 1 89 ? -2.459 -1.164 5.958 1.00 97.31 89 LEU A O 1
ATOM 679 N N . HIS A 1 90 ? -0.883 0.268 5.259 1.00 97.12 90 HIS A N 1
ATOM 680 C CA . HIS A 1 90 ? -1.034 1.124 6.438 1.00 97.12 90 HIS A CA 1
ATOM 681 C C . HIS A 1 90 ? -2.406 1.802 6.475 1.00 97.12 90 HIS A C 1
ATOM 683 O O . HIS A 1 90 ? -2.967 1.946 7.557 1.00 97.12 90 HIS A O 1
ATOM 689 N N . GLY A 1 91 ? -2.986 2.132 5.316 1.00 96.50 91 GLY A N 1
ATOM 690 C CA . GLY A 1 91 ? -4.365 2.599 5.192 1.00 96.50 91 GLY A CA 1
ATOM 691 C C . GLY A 1 91 ? -5.380 1.569 5.693 1.00 96.50 91 GLY A C 1
ATOM 692 O O . GLY A 1 91 ? -6.258 1.915 6.481 1.00 96.50 91 GLY A O 1
ATOM 693 N N . ALA A 1 92 ? -5.223 0.289 5.338 1.00 96.56 92 ALA A N 1
ATOM 694 C CA . ALA A 1 92 ? -6.074 -0.786 5.853 1.00 96.56 92 ALA A CA 1
ATOM 695 C C . ALA A 1 92 ? -5.999 -0.889 7.387 1.00 96.56 92 ALA A C 1
ATOM 697 O O . ALA A 1 92 ? -7.029 -0.897 8.065 1.00 96.56 92 ALA A O 1
ATOM 698 N N . PHE A 1 93 ? -4.786 -0.901 7.953 1.00 96.31 93 PHE A N 1
ATOM 699 C CA . PHE A 1 93 ? -4.602 -0.933 9.408 1.00 96.31 93 PHE A CA 1
ATOM 700 C C . PHE A 1 93 ? -5.107 0.341 10.099 1.00 96.31 93 PHE A C 1
ATOM 702 O O . PHE A 1 93 ? -5.631 0.261 11.209 1.00 96.31 93 PHE A O 1
ATOM 709 N N . ALA A 1 94 ? -4.996 1.503 9.452 1.00 95.50 94 ALA A N 1
ATOM 710 C CA . ALA A 1 94 ? -5.544 2.764 9.941 1.00 95.50 94 ALA A CA 1
ATOM 711 C C . ALA A 1 94 ? -7.071 2.713 10.046 1.00 95.50 94 ALA A C 1
ATOM 713 O O . ALA A 1 94 ? -7.622 3.114 11.070 1.00 95.50 94 ALA A O 1
ATOM 714 N N . LEU A 1 95 ? -7.757 2.170 9.034 1.00 96.19 95 LEU A N 1
ATOM 715 C CA . LEU A 1 95 ? -9.211 2.004 9.062 1.00 96.19 95 LEU A CA 1
ATOM 716 C C . LEU A 1 95 ? -9.652 1.026 10.161 1.00 96.19 95 LEU A C 1
ATOM 718 O O . LEU A 1 95 ? -10.594 1.322 10.897 1.00 96.19 95 LEU A O 1
ATOM 722 N N . ILE A 1 96 ? -8.943 -0.098 10.331 1.00 95.00 96 ILE A N 1
ATOM 723 C CA . ILE A 1 96 ? -9.200 -1.048 11.428 1.00 95.00 96 ILE A CA 1
ATOM 724 C C . ILE A 1 96 ? -9.003 -0.357 12.784 1.00 95.00 96 ILE A C 1
ATOM 726 O O . ILE A 1 96 ? -9.883 -0.411 13.642 1.00 95.00 96 ILE A O 1
ATOM 730 N N . GLY A 1 97 ? -7.880 0.341 12.970 1.00 94.75 97 GLY A N 1
ATOM 731 C CA . GLY A 1 97 ? -7.593 1.093 14.190 1.00 94.75 97 GLY A CA 1
ATOM 732 C C . GLY A 1 97 ? -8.639 2.174 14.476 1.00 94.75 97 GLY A C 1
ATOM 733 O O . GLY A 1 97 ? -9.026 2.363 15.629 1.00 94.75 97 GLY A O 1
ATOM 734 N N . PHE A 1 98 ? -9.141 2.855 13.443 1.00 94.94 98 PHE A N 1
ATOM 735 C CA . PHE A 1 98 ? -10.196 3.858 13.574 1.00 94.94 98 PHE A CA 1
ATOM 736 C C . PHE A 1 98 ? -11.528 3.236 14.016 1.00 94.94 98 PHE A C 1
ATOM 738 O O . PHE A 1 98 ? -12.162 3.749 14.937 1.00 94.94 98 PHE A O 1
ATOM 745 N N . MET A 1 99 ? -11.916 2.091 13.446 1.00 95.69 99 MET A N 1
ATOM 746 C CA . MET A 1 99 ? -13.110 1.355 13.879 1.00 95.69 99 MET A CA 1
ATOM 747 C C . MET A 1 99 ? -12.993 0.880 15.332 1.00 95.69 99 MET A C 1
ATOM 749 O O . MET A 1 99 ? -13.923 1.055 16.122 1.00 95.69 99 MET A O 1
ATOM 753 N N . LEU A 1 100 ? -11.834 0.331 15.716 1.00 95.62 100 LEU A N 1
ATOM 754 C CA . LEU A 1 100 ? -11.555 -0.062 17.101 1.00 95.62 100 LEU A CA 1
ATOM 755 C C . LEU A 1 100 ? -11.639 1.138 18.049 1.00 95.62 100 LEU A C 1
ATOM 757 O O . LEU A 1 100 ? -12.232 1.032 19.123 1.00 95.62 100 LEU A O 1
ATOM 761 N N . ARG A 1 101 ? -11.138 2.304 17.627 1.00 93.81 101 ARG A N 1
ATOM 762 C CA . ARG A 1 101 ? -11.261 3.549 18.388 1.00 93.81 101 ARG A CA 1
ATOM 763 C C . ARG A 1 101 ? -12.719 3.976 18.564 1.00 93.81 101 ARG A C 1
ATOM 765 O O . ARG A 1 101 ? -13.084 4.437 19.642 1.00 93.81 101 ARG A O 1
ATOM 772 N N . GLN A 1 102 ? -13.570 3.811 17.551 1.00 95.19 102 GLN A N 1
ATOM 773 C CA . GLN A 1 102 ? -15.003 4.092 17.683 1.00 95.19 102 GLN A CA 1
ATOM 774 C C . GLN A 1 102 ? -15.678 3.160 18.706 1.00 95.19 102 GLN A C 1
ATOM 776 O O . GLN A 1 102 ? -16.504 3.633 19.486 1.00 95.19 102 GLN A O 1
ATOM 781 N N . PHE A 1 103 ? -15.313 1.871 18.754 1.00 95.75 103 PHE A N 1
ATOM 782 C CA . PHE A 1 103 ? -15.788 0.949 19.796 1.00 95.75 103 PHE A CA 1
ATOM 783 C C . PHE A 1 103 ? -15.293 1.339 21.193 1.00 95.75 103 PHE A C 1
ATOM 785 O O . PHE A 1 103 ? -16.090 1.374 22.130 1.00 95.75 103 PHE A O 1
ATOM 792 N N . GLU A 1 104 ? -14.003 1.656 21.334 1.00 95.12 104 GLU A N 1
ATOM 793 C CA . GLU A 1 104 ? -13.388 2.086 22.597 1.00 95.12 104 GLU A CA 1
ATOM 794 C C . GLU A 1 104 ? -14.076 3.344 23.146 1.00 95.12 104 GLU A C 1
ATOM 796 O O . GLU A 1 104 ? -14.472 3.383 24.313 1.00 95.12 104 GLU A O 1
ATOM 801 N N . LEU A 1 105 ? -14.290 4.350 22.292 1.00 94.00 105 LEU A N 1
ATOM 802 C CA . LEU A 1 105 ? -14.983 5.580 22.665 1.00 94.00 105 LEU A CA 1
ATOM 803 C C . LEU A 1 105 ? -16.440 5.303 23.042 1.00 94.00 105 LEU A C 1
ATOM 805 O O . LEU A 1 105 ? -16.873 5.752 24.100 1.00 94.00 105 LEU A O 1
ATOM 809 N N . ALA A 1 106 ? -17.175 4.522 22.241 1.00 95.31 106 ALA A N 1
ATOM 810 C CA . ALA A 1 106 ? -18.558 4.159 22.549 1.00 95.31 106 ALA A CA 1
ATOM 811 C C . ALA A 1 106 ? -18.669 3.447 23.907 1.00 95.31 106 ALA A C 1
ATOM 813 O O . ALA A 1 106 ? -19.526 3.803 24.713 1.00 95.31 106 ALA A O 1
ATOM 814 N N . ARG A 1 107 ? -17.753 2.514 24.203 1.00 95.31 107 ARG A N 1
ATOM 815 C CA . ARG A 1 107 ? -17.654 1.852 25.512 1.00 95.31 107 ARG A CA 1
ATOM 816 C C . ARG A 1 107 ? -17.341 2.847 26.633 1.00 95.31 107 ARG A C 1
ATOM 818 O O . ARG A 1 107 ? -17.975 2.778 27.682 1.00 95.31 107 ARG A O 1
ATOM 825 N N . SER A 1 108 ? -16.408 3.773 26.408 1.00 96.06 108 SER A N 1
ATOM 826 C CA . SER A 1 108 ? -15.960 4.752 27.413 1.00 96.06 108 SER A CA 1
ATOM 827 C C . SER A 1 108 ? -17.054 5.742 27.812 1.00 96.06 108 SER A C 1
ATOM 829 O O . SER A 1 108 ? -17.140 6.115 28.977 1.00 96.06 108 SER A O 1
ATOM 831 N N . VAL A 1 109 ? -17.907 6.146 26.865 1.00 95.75 109 VAL A N 1
ATOM 832 C CA . VAL A 1 109 ? -19.042 7.053 27.118 1.00 95.75 109 VAL A CA 1
ATOM 833 C C . VAL A 1 109 ? -20.392 6.328 27.218 1.00 95.75 109 VAL A C 1
ATOM 835 O O . VAL A 1 109 ? -21.436 6.971 27.178 1.00 95.75 109 VAL A O 1
ATOM 838 N N . GLN A 1 110 ? -20.381 4.993 27.337 1.00 94.44 110 GLN A N 1
ATOM 839 C CA . GLN A 1 110 ? -21.571 4.136 27.480 1.00 94.44 110 GLN A CA 1
ATOM 840 C C . GLN A 1 110 ? -22.634 4.316 26.376 1.00 94.44 110 GLN A C 1
ATOM 842 O O . GLN A 1 110 ? -23.830 4.109 26.593 1.00 94.44 110 GLN A O 1
ATOM 847 N N . LEU A 1 111 ? -22.204 4.669 25.165 1.00 96.50 111 LEU A N 1
ATOM 848 C CA . LEU A 1 111 ? -23.063 4.734 23.987 1.00 96.50 111 LEU A CA 1
ATOM 849 C C . LEU A 1 111 ? -23.115 3.380 23.274 1.00 96.50 111 LEU A C 1
ATOM 851 O O . LEU A 1 111 ? -22.177 2.582 23.303 1.00 96.50 111 LEU A O 1
ATOM 855 N N . ARG A 1 112 ? -24.212 3.134 22.554 1.00 97.12 112 ARG A N 1
ATOM 856 C CA . ARG A 1 112 ? -24.300 1.992 21.638 1.00 97.12 112 ARG A CA 1
ATOM 857 C C . ARG A 1 112 ? -23.338 2.199 20.452 1.00 97.12 112 ARG A C 1
ATOM 859 O O . ARG A 1 112 ? -23.345 3.280 19.863 1.00 97.12 112 ARG A O 1
ATOM 866 N N . PRO A 1 113 ? -22.559 1.187 20.030 1.00 95.38 113 PRO A N 1
ATOM 867 C CA . PRO A 1 113 ? -21.470 1.353 19.062 1.00 95.38 113 PRO A CA 1
ATOM 868 C C . PRO A 1 113 ? -21.924 1.389 17.586 1.00 95.38 113 PRO A C 1
ATOM 870 O O . PRO A 1 113 ? -21.216 0.911 16.701 1.00 95.38 113 PRO A O 1
ATOM 873 N N . TYR A 1 114 ? -23.094 1.958 17.277 1.00 97.44 114 TYR A N 1
ATOM 874 C CA . TYR A 1 114 ? -23.636 1.950 15.908 1.00 97.44 114 TYR A CA 1
ATOM 875 C C . TYR A 1 114 ? -22.773 2.716 14.899 1.00 97.44 114 TYR A C 1
ATOM 877 O O . TYR A 1 114 ? -22.756 2.351 13.729 1.00 97.44 114 TYR A O 1
ATOM 885 N N . ASN A 1 115 ? -22.008 3.722 15.340 1.00 96.50 115 ASN A N 1
ATOM 886 C CA . ASN A 1 115 ? -21.059 4.431 14.476 1.00 96.50 115 ASN A CA 1
ATOM 887 C C . ASN A 1 115 ? -19.928 3.508 13.986 1.00 96.50 115 ASN A C 1
ATOM 889 O O . ASN A 1 115 ? -19.577 3.533 12.812 1.00 96.50 115 ASN A O 1
ATOM 893 N N . ALA A 1 116 ? -19.400 2.649 14.868 1.00 95.38 116 ALA A N 1
ATOM 894 C CA . ALA A 1 116 ? -18.384 1.664 14.497 1.00 95.38 116 ALA A CA 1
ATOM 895 C C . ALA A 1 116 ? -18.957 0.621 13.523 1.00 95.38 116 ALA A C 1
ATOM 897 O O . ALA A 1 116 ? -18.313 0.269 12.539 1.00 95.38 116 ALA A O 1
ATOM 898 N N . ILE A 1 117 ? -20.200 0.178 13.750 1.00 96.81 117 ILE A N 1
ATOM 899 C CA . ILE A 1 117 ? -20.902 -0.741 12.841 1.00 96.81 117 ILE A CA 1
ATOM 900 C C . ILE A 1 117 ? -21.109 -0.088 11.467 1.00 96.81 117 ILE A C 1
ATOM 902 O O . ILE A 1 117 ? -20.804 -0.710 10.456 1.00 96.81 117 ILE A O 1
ATOM 906 N N . ALA A 1 118 ? -21.557 1.168 11.405 1.00 97.69 118 ALA A N 1
ATOM 907 C CA . ALA A 1 118 ? -21.712 1.895 10.143 1.00 97.69 118 ALA A CA 1
ATOM 908 C C . ALA A 1 118 ? -20.372 2.076 9.401 1.00 97.69 118 ALA A C 1
ATOM 910 O O . ALA A 1 118 ? -20.323 1.989 8.174 1.00 97.69 118 ALA A O 1
ATOM 911 N N . PHE A 1 119 ? -19.270 2.248 10.138 1.00 97.31 119 PHE A N 1
ATOM 912 C CA . PHE A 1 119 ? -17.926 2.376 9.571 1.00 97.31 119 PHE A CA 1
ATOM 913 C C . PHE A 1 119 ? -17.392 1.084 8.920 1.00 97.31 119 PHE A C 1
ATOM 915 O O . PHE A 1 119 ? -16.445 1.133 8.131 1.00 97.31 119 PHE A O 1
ATOM 922 N N . SER A 1 120 ? -18.038 -0.065 9.151 1.00 96.94 120 SER A N 1
ATOM 923 C CA . SER A 1 120 ? -17.741 -1.290 8.398 1.00 96.94 120 SER A CA 1
ATOM 924 C C . SER A 1 120 ? -18.001 -1.143 6.890 1.00 96.94 120 SER A C 1
ATOM 926 O O . SER A 1 120 ? -17.312 -1.786 6.102 1.00 96.94 120 SER A O 1
ATOM 928 N N . GLY A 1 121 ? -18.914 -0.254 6.470 1.00 97.94 121 GLY A N 1
ATOM 929 C CA . GLY A 1 121 ? -19.173 0.048 5.056 1.00 97.94 121 GLY A CA 1
ATOM 930 C C . GLY A 1 121 ? -17.938 0.605 4.331 1.00 97.94 121 GLY A C 1
ATOM 931 O O . GLY A 1 121 ? -17.467 -0.020 3.381 1.00 97.94 121 GLY A O 1
ATOM 932 N N . PRO A 1 122 ? -17.354 1.732 4.783 1.00 97.19 122 PRO A N 1
ATOM 933 C CA . PRO A 1 122 ? -16.088 2.247 4.256 1.00 97.19 122 PRO A CA 1
ATOM 934 C C . PRO A 1 122 ? -14.932 1.236 4.270 1.00 97.19 122 PRO A C 1
ATOM 936 O O . PRO A 1 122 ? -14.183 1.160 3.296 1.00 97.19 122 PRO A O 1
ATOM 939 N N . ILE A 1 123 ? -14.802 0.428 5.330 1.00 97.12 123 ILE A N 1
ATOM 940 C CA . ILE A 1 123 ? -13.792 -0.643 5.388 1.00 97.12 123 ILE A CA 1
ATOM 941 C C . ILE A 1 123 ? -14.032 -1.672 4.282 1.00 97.12 123 ILE A C 1
ATOM 943 O O . ILE A 1 123 ? -13.091 -2.035 3.579 1.00 97.12 123 ILE A O 1
ATOM 947 N N . ALA A 1 124 ? -15.278 -2.111 4.091 1.00 98.12 124 ALA A N 1
ATOM 948 C CA . ALA A 1 124 ? -15.631 -3.061 3.043 1.00 98.12 124 ALA A CA 1
ATOM 949 C C . ALA A 1 124 ? -15.311 -2.508 1.647 1.00 98.12 124 ALA A C 1
ATOM 951 O O . ALA A 1 124 ? -14.755 -3.232 0.821 1.00 98.12 124 ALA A O 1
ATOM 952 N N . VAL A 1 125 ? -15.580 -1.223 1.390 1.00 98.19 125 VAL A N 1
ATOM 953 C CA . VAL A 1 125 ? -15.207 -0.560 0.128 1.00 98.19 125 VAL A CA 1
ATOM 954 C C . VAL A 1 125 ? -13.689 -0.550 -0.055 1.00 98.19 125 VAL A C 1
ATOM 956 O O . VAL A 1 125 ? -13.199 -0.955 -1.105 1.00 98.19 125 VAL A O 1
ATOM 959 N N . PHE A 1 126 ? -12.926 -0.149 0.964 1.00 98.06 126 PHE A N 1
ATOM 960 C CA . PHE A 1 126 ? -11.468 -0.103 0.860 1.00 98.06 126 PHE A CA 1
ATOM 961 C C . PHE A 1 126 ? -10.869 -1.491 0.605 1.00 98.06 126 PHE A C 1
ATOM 963 O O . PHE A 1 126 ? -10.097 -1.673 -0.334 1.00 98.06 126 PHE A O 1
ATOM 970 N N . VAL A 1 127 ? -11.257 -2.487 1.407 1.00 98.12 127 VAL A N 1
ATOM 971 C CA . VAL A 1 127 ? -10.749 -3.860 1.292 1.00 98.12 127 VAL A CA 1
ATOM 972 C C . VAL A 1 127 ? -11.151 -4.479 -0.046 1.00 98.12 127 VAL A C 1
ATOM 974 O O . VAL A 1 127 ? -10.312 -5.087 -0.707 1.00 98.12 127 VAL A O 1
ATOM 977 N N . SER A 1 128 ? -12.398 -4.302 -0.489 1.00 97.81 128 SER A N 1
ATOM 978 C CA . SER A 1 128 ? -12.846 -4.859 -1.771 1.00 97.81 128 SER A CA 1
ATOM 979 C C . SER A 1 128 ? -12.113 -4.248 -2.966 1.00 97.81 128 SER A C 1
ATOM 981 O O . SER A 1 128 ? -11.649 -4.985 -3.833 1.00 97.81 128 SER A O 1
ATOM 983 N N . VAL A 1 129 ? -11.950 -2.924 -2.996 1.00 97.88 129 VAL A N 1
ATOM 984 C CA . VAL A 1 129 ? -11.399 -2.203 -4.152 1.00 97.88 129 VAL A CA 1
ATOM 985 C C . VAL A 1 129 ? -9.867 -2.228 -4.192 1.00 97.88 129 VAL A C 1
ATOM 987 O O . VAL A 1 129 ? -9.287 -2.435 -5.256 1.00 97.88 129 VAL A O 1
ATOM 990 N N . PHE A 1 130 ? -9.196 -2.022 -3.057 1.00 98.00 130 PHE A N 1
ATOM 991 C CA . PHE A 1 130 ? -7.734 -1.885 -3.015 1.00 98.00 130 PHE A CA 1
ATOM 992 C C . PHE A 1 130 ? -7.003 -3.194 -2.715 1.00 98.00 130 PHE A C 1
ATOM 994 O O . PHE A 1 130 ? -5.810 -3.275 -2.989 1.00 98.00 130 PHE A O 1
ATOM 1001 N N . LEU A 1 131 ? -7.684 -4.217 -2.182 1.00 97.94 131 LEU A N 1
ATOM 1002 C CA . LEU A 1 131 ? -7.061 -5.505 -1.855 1.00 97.94 131 LEU A CA 1
ATOM 1003 C C . LEU A 1 131 ? -7.681 -6.663 -2.642 1.00 97.94 131 LEU A C 1
ATOM 1005 O O . LEU A 1 131 ? -6.980 -7.317 -3.406 1.00 97.94 131 LEU A O 1
ATOM 1009 N N . ILE A 1 132 ? -8.985 -6.912 -2.502 1.00 98.19 132 ILE A N 1
ATOM 1010 C CA . ILE A 1 132 ? -9.627 -8.097 -3.099 1.00 98.19 132 ILE A CA 1
ATOM 1011 C C . ILE A 1 132 ? -9.618 -8.022 -4.628 1.00 98.19 132 ILE A C 1
ATOM 1013 O O . ILE A 1 132 ? -9.218 -8.985 -5.277 1.00 98.19 132 ILE A O 1
ATOM 1017 N N . TYR A 1 133 ? -10.024 -6.890 -5.207 1.00 98.12 133 TYR A N 1
ATOM 1018 C CA . TYR A 1 133 ? -10.049 -6.718 -6.657 1.00 98.12 133 TYR A CA 1
ATOM 1019 C C . TYR A 1 133 ? -8.688 -7.007 -7.317 1.00 98.12 133 TYR A C 1
ATOM 1021 O O . TYR A 1 133 ? -8.645 -7.893 -8.169 1.00 98.12 133 TYR A O 1
ATOM 1029 N N . PRO A 1 134 ? -7.566 -6.362 -6.936 1.00 97.88 134 PRO A N 1
ATOM 1030 C CA . PRO A 1 134 ? -6.274 -6.665 -7.550 1.00 97.88 134 PRO A CA 1
ATOM 1031 C C . PRO A 1 134 ? -5.752 -8.071 -7.236 1.00 97.88 134 PRO A C 1
ATOM 1033 O O . PRO A 1 134 ? -5.082 -8.643 -8.092 1.00 97.88 134 PRO A O 1
ATOM 1036 N N . LEU A 1 135 ? -6.079 -8.663 -6.078 1.00 98.00 135 LEU A N 1
ATOM 1037 C CA . LEU A 1 135 ? -5.777 -10.077 -5.794 1.00 98.00 135 LEU A CA 1
ATOM 1038 C C . LEU A 1 135 ? -6.493 -11.036 -6.760 1.00 98.00 135 LEU A C 1
ATOM 1040 O O . LEU A 1 135 ? -5.970 -12.108 -7.047 1.00 98.00 135 LEU A O 1
ATOM 1044 N N . GLY A 1 136 ? -7.659 -10.646 -7.282 1.00 97.31 136 GLY A N 1
ATOM 1045 C CA . GLY A 1 136 ? -8.355 -11.356 -8.360 1.00 97.31 136 GLY A CA 1
ATOM 1046 C C . GLY A 1 136 ? -7.821 -11.064 -9.771 1.00 97.31 136 GLY A C 1
ATOM 1047 O O . GLY A 1 136 ? -8.261 -11.705 -10.721 1.00 97.31 136 GLY A O 1
ATOM 1048 N N . GLN A 1 137 ? -6.898 -10.109 -9.922 1.00 97.00 137 GLN A N 1
ATOM 1049 C CA . GLN A 1 137 ? -6.212 -9.762 -11.175 1.00 97.00 137 GLN A CA 1
ATOM 1050 C C . GLN A 1 137 ? -4.761 -10.275 -11.157 1.00 97.00 137 GLN A C 1
ATOM 1052 O O . GLN A 1 137 ? -4.323 -10.897 -10.192 1.00 97.00 137 GLN A O 1
ATOM 1057 N N . SER A 1 138 ? -3.969 -10.010 -12.203 1.00 96.75 138 SER A N 1
ATOM 1058 C CA . SER A 1 138 ? -2.578 -10.498 -12.267 1.00 96.75 138 SER A CA 1
ATOM 1059 C C . SER A 1 138 ? -1.601 -9.799 -11.311 1.00 96.75 138 SER A C 1
ATOM 1061 O O . SER A 1 138 ? -0.482 -10.275 -11.143 1.00 96.75 138 SER A O 1
ATOM 1063 N N . GLY A 1 139 ? -1.981 -8.674 -10.702 1.00 97.25 139 GLY A N 1
ATOM 1064 C CA . GLY A 1 139 ? -1.111 -7.950 -9.781 1.00 97.25 139 GLY A CA 1
ATOM 1065 C C . GLY A 1 139 ? -1.694 -6.634 -9.281 1.00 97.25 139 GLY A C 1
ATOM 1066 O O . GLY A 1 139 ? -2.728 -6.162 -9.766 1.00 97.25 139 GLY A O 1
ATOM 1067 N N . TRP A 1 140 ? -0.973 -5.993 -8.356 1.00 98.50 140 TRP A N 1
ATOM 1068 C CA . TRP A 1 140 ? -1.329 -4.678 -7.813 1.00 98.50 140 TRP A CA 1
ATOM 1069 C C . TRP A 1 140 ? -1.456 -3.601 -8.885 1.00 98.50 140 TRP A C 1
ATOM 1071 O O . TRP A 1 140 ? -2.198 -2.649 -8.682 1.00 98.50 140 TRP A O 1
ATOM 1081 N N . PHE A 1 141 ? -0.793 -3.765 -10.033 1.00 98.19 141 PHE A N 1
ATOM 1082 C CA . PHE A 1 141 ? -0.873 -2.861 -11.182 1.00 98.19 141 PHE A CA 1
ATOM 1083 C C . PHE A 1 141 ? -2.314 -2.462 -11.547 1.00 98.19 141 PHE A C 1
ATOM 1085 O O . PHE A 1 141 ? -2.562 -1.312 -11.914 1.00 98.19 141 PHE A O 1
ATOM 1092 N N . PHE A 1 142 ? -3.265 -3.394 -11.413 1.00 97.81 142 PHE A N 1
ATOM 1093 C CA . PHE A 1 142 ? -4.672 -3.184 -11.760 1.00 97.81 142 PHE A CA 1
ATOM 1094 C C . PHE A 1 142 ? -5.493 -2.493 -10.672 1.00 97.81 142 PHE A C 1
ATOM 1096 O O . PHE A 1 142 ? -6.595 -2.029 -10.961 1.00 97.81 142 PHE A O 1
ATOM 1103 N N . ALA A 1 143 ? -4.983 -2.394 -9.445 1.00 98.25 143 ALA A N 1
ATOM 1104 C CA . ALA A 1 143 ? -5.644 -1.651 -8.385 1.00 98.25 143 ALA A CA 1
ATOM 1105 C C . ALA A 1 143 ? -5.752 -0.150 -8.737 1.00 98.25 143 ALA A C 1
ATOM 1107 O O . ALA A 1 143 ? -5.016 0.350 -9.595 1.00 98.25 143 ALA A O 1
ATOM 1108 N N . PRO A 1 144 ? -6.632 0.616 -8.073 1.00 98.44 144 PRO A N 1
ATOM 1109 C CA . PRO A 1 144 ? -6.617 2.061 -8.232 1.00 98.44 144 PRO A CA 1
ATOM 1110 C C . PRO A 1 144 ? -5.335 2.666 -7.642 1.00 98.44 144 PRO A C 1
ATOM 1112 O O . PRO A 1 144 ? -4.953 2.386 -6.504 1.00 98.44 144 PRO A O 1
ATOM 1115 N N . SER A 1 145 ? -4.693 3.556 -8.394 1.00 98.50 145 SER A N 1
ATOM 1116 C CA . SER A 1 145 ? -3.645 4.435 -7.866 1.00 98.50 145 SER A CA 1
ATOM 1117 C C . SER A 1 145 ? -4.254 5.538 -6.993 1.00 98.50 145 SER A C 1
ATOM 1119 O O . SER A 1 145 ? -5.372 5.995 -7.241 1.00 98.50 145 SER A O 1
ATOM 1121 N N . PHE A 1 146 ? -3.511 6.022 -5.997 1.00 98.56 146 PHE A N 1
ATOM 1122 C CA . PHE A 1 146 ? -3.991 7.058 -5.079 1.00 98.56 146 PHE A CA 1
ATOM 1123 C C . PHE A 1 146 ? -3.832 8.467 -5.676 1.00 98.56 146 PHE A C 1
ATOM 1125 O O . PHE A 1 146 ? -2.907 9.197 -5.318 1.00 98.56 146 PHE A O 1
ATOM 1132 N N . GLY A 1 147 ? -4.734 8.855 -6.582 1.00 98.19 147 GLY A N 1
ATOM 1133 C CA . GLY A 1 147 ? -4.799 10.201 -7.169 1.00 98.19 147 GLY A CA 1
ATOM 1134 C C . GLY A 1 147 ? -6.117 10.455 -7.902 1.00 98.19 147 GLY A C 1
ATOM 1135 O O . GLY A 1 147 ? -6.751 9.514 -8.374 1.00 98.19 147 GLY A O 1
ATOM 1136 N N . VAL A 1 148 ? -6.545 11.716 -8.012 1.00 98.31 148 VAL A N 1
ATOM 1137 C CA . VAL A 1 148 ? -7.897 12.072 -8.495 1.00 98.31 148 VAL A CA 1
ATOM 1138 C C . VAL A 1 148 ? -8.149 11.559 -9.919 1.00 98.31 148 VAL A C 1
ATOM 1140 O O . VAL A 1 148 ? -9.049 10.747 -10.137 1.00 98.31 148 VAL A O 1
ATOM 1143 N N . ALA A 1 149 ? -7.315 11.955 -10.884 1.00 98.25 149 ALA A N 1
ATOM 1144 C CA . ALA A 1 149 ? -7.423 11.480 -12.264 1.00 98.25 149 ALA A CA 1
ATOM 1145 C C . ALA A 1 149 ? -7.192 9.965 -12.387 1.00 98.25 149 ALA A C 1
ATOM 1147 O O . ALA A 1 149 ? -7.772 9.318 -13.259 1.00 98.25 149 ALA A O 1
ATOM 1148 N N . ALA A 1 150 ? -6.387 9.377 -11.499 1.00 97.88 150 ALA A N 1
ATOM 1149 C CA . ALA A 1 150 ? -6.136 7.944 -11.516 1.00 97.88 150 ALA A CA 1
ATOM 1150 C C . ALA A 1 150 ? -7.353 7.122 -11.055 1.00 97.88 150 ALA A C 1
ATOM 1152 O O . ALA A 1 150 ? -7.607 6.047 -11.603 1.00 97.88 150 ALA A O 1
ATOM 1153 N N . ILE A 1 151 ? -8.162 7.652 -10.130 1.00 98.25 151 ILE A N 1
ATOM 1154 C CA . ILE A 1 151 ? -9.467 7.075 -9.791 1.00 98.25 151 ILE A CA 1
ATOM 1155 C C . ILE A 1 151 ? -10.436 7.194 -10.972 1.00 98.25 151 ILE A C 1
ATOM 1157 O O . ILE A 1 151 ? -11.124 6.223 -11.281 1.00 98.25 151 ILE A O 1
ATOM 1161 N N . PHE A 1 152 ? -10.458 8.316 -11.701 1.00 98.00 152 PHE A N 1
ATOM 1162 C CA . PHE A 1 152 ? -11.277 8.415 -12.920 1.00 98.00 152 PHE A CA 1
ATOM 1163 C C . PHE A 1 152 ? -10.864 7.381 -13.971 1.00 98.00 152 PHE A C 1
ATOM 1165 O O . PHE A 1 152 ? -11.724 6.688 -14.514 1.00 98.00 152 PHE A O 1
ATOM 1172 N N . ARG A 1 153 ? -9.554 7.201 -14.197 1.00 97.69 153 ARG A N 1
ATOM 1173 C CA . ARG A 1 153 ? -9.029 6.121 -15.048 1.00 97.69 153 ARG A CA 1
ATOM 1174 C C . ARG A 1 153 ? -9.538 4.758 -14.579 1.00 97.69 153 ARG A C 1
ATOM 1176 O O . ARG A 1 153 ? -9.964 3.964 -15.412 1.00 97.69 153 ARG A O 1
ATOM 1183 N N . PHE A 1 154 ? -9.492 4.481 -13.275 1.00 97.81 154 PHE A N 1
ATOM 1184 C CA . PHE A 1 154 ? -9.969 3.215 -12.719 1.00 97.81 154 PHE A CA 1
ATOM 1185 C C . PHE A 1 154 ? -11.459 2.990 -12.997 1.00 97.81 154 PHE A C 1
ATOM 1187 O O . PHE A 1 154 ? -11.824 1.923 -13.474 1.00 97.81 154 PHE A O 1
ATOM 1194 N N . VAL A 1 155 ? -12.311 3.996 -12.779 1.00 98.00 155 VAL A N 1
ATOM 1195 C CA . VAL A 1 155 ? -13.756 3.897 -13.051 1.00 98.00 155 VAL A CA 1
ATOM 1196 C C . VAL A 1 155 ? -14.031 3.644 -14.537 1.00 98.00 155 VAL A C 1
ATOM 1198 O O . VAL A 1 155 ? -14.827 2.768 -14.871 1.00 98.00 155 VAL A O 1
ATOM 1201 N N . LEU A 1 156 ? -13.344 4.359 -15.436 1.00 97.94 156 LEU A N 1
ATOM 1202 C CA . LEU A 1 156 ? -13.475 4.157 -16.884 1.00 97.94 156 LEU A CA 1
ATOM 1203 C C . LEU A 1 156 ? -12.998 2.766 -17.317 1.00 97.94 156 LEU A C 1
ATOM 1205 O O . LEU A 1 156 ? -13.665 2.117 -18.121 1.00 97.94 156 LEU A O 1
ATOM 1209 N N . PHE A 1 157 ? -11.879 2.290 -16.763 1.00 97.00 157 PHE A N 1
ATOM 1210 C CA . PHE A 1 157 ? -11.392 0.928 -16.976 1.00 97.00 157 PHE A CA 1
ATOM 1211 C C . PHE A 1 157 ? -12.432 -0.094 -16.505 1.00 97.00 157 PHE A C 1
ATOM 1213 O O . PHE A 1 157 ? -12.814 -0.990 -17.250 1.00 97.00 157 PHE A O 1
ATOM 1220 N N . PHE A 1 158 ? -12.941 0.066 -15.287 1.00 96.31 158 PHE A N 1
ATOM 1221 C CA . PHE A 1 158 ? -13.880 -0.880 -14.702 1.00 96.31 158 PHE A CA 1
ATOM 1222 C C . PHE A 1 158 ? -15.180 -0.949 -15.512 1.00 96.31 158 PHE A C 1
ATOM 1224 O O . PHE A 1 158 ? -15.667 -2.036 -15.812 1.00 96.31 158 PHE A O 1
ATOM 1231 N N . GLN A 1 159 ? -15.691 0.194 -15.976 1.00 97.62 159 GLN A N 1
ATOM 1232 C CA . GLN A 1 159 ? -16.825 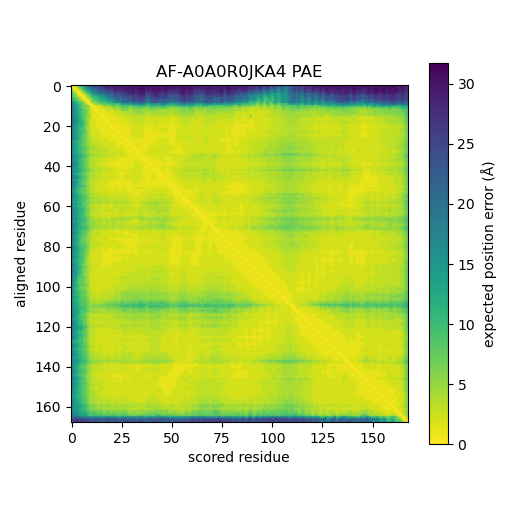0.214 -16.894 1.00 97.62 159 GLN A CA 1
ATOM 1233 C C . GLN A 1 159 ? -16.495 -0.455 -18.236 1.00 97.62 159 GLN A C 1
ATOM 1235 O O . GLN A 1 159 ? -17.265 -1.289 -18.702 1.00 97.62 159 GLN A O 1
ATOM 1240 N N . GLY A 1 160 ? -15.368 -0.098 -18.856 1.00 96.75 160 GLY A N 1
ATOM 1241 C CA . GLY A 1 160 ? -14.998 -0.581 -20.188 1.00 96.75 160 GLY A CA 1
ATOM 1242 C C . GLY A 1 160 ? -14.706 -2.083 -20.252 1.00 96.75 160 GLY A C 1
ATOM 1243 O O . GLY A 1 160 ? -14.971 -2.701 -21.278 1.00 96.75 160 GLY A O 1
ATOM 1244 N N . PHE A 1 161 ? -14.196 -2.671 -19.166 1.00 96.44 161 PHE A N 1
ATOM 1245 C CA . PHE A 1 161 ? -13.781 -4.078 -19.124 1.00 96.44 161 PHE A CA 1
ATOM 1246 C C . PHE A 1 161 ? -14.731 -4.994 -18.339 1.00 96.44 161 PHE A C 1
ATOM 1248 O O . PHE A 1 161 ? -14.765 -6.190 -18.615 1.00 96.44 161 PHE A O 1
ATOM 1255 N N . HIS A 1 162 ? -15.519 -4.464 -17.397 1.00 96.06 162 HIS A N 1
ATOM 1256 C CA . HIS A 1 162 ? -16.463 -5.258 -16.594 1.00 96.06 162 HIS A CA 1
ATOM 1257 C C . HIS A 1 162 ? -17.933 -4.898 -16.817 1.00 96.06 162 HIS A C 1
ATOM 1259 O O . HIS A 1 162 ? -18.797 -5.540 -16.227 1.00 96.06 162 HIS A O 1
ATOM 1265 N N . ASN A 1 163 ? -18.231 -3.894 -17.651 1.00 94.31 163 ASN A N 1
ATOM 1266 C CA . ASN A 1 163 ? -19.590 -3.408 -17.889 1.00 94.31 163 ASN A CA 1
ATOM 1267 C C . ASN A 1 163 ? -20.340 -3.116 -16.574 1.00 94.31 163 ASN A C 1
ATOM 1269 O O . ASN A 1 163 ? -21.475 -3.534 -16.374 1.00 94.31 163 ASN A O 1
ATOM 1273 N N . TRP A 1 164 ? -19.660 -2.441 -15.644 1.00 93.81 164 TRP A N 1
ATOM 1274 C CA . TRP A 1 164 ? -20.065 -2.372 -14.238 1.00 93.81 164 TRP A CA 1
ATOM 1275 C C . TRP A 1 164 ? -21.458 -1.781 -13.987 1.00 93.81 164 TRP A C 1
ATOM 1277 O O . TRP A 1 164 ? -22.144 -2.192 -13.057 1.00 93.81 164 TRP A O 1
ATOM 1287 N N . THR A 1 165 ? -21.898 -0.829 -14.809 1.00 94.62 165 THR A N 1
ATOM 1288 C CA . THR A 1 165 ? -23.235 -0.227 -14.690 1.00 94.62 165 THR A CA 1
ATOM 1289 C C . THR A 1 165 ? -24.347 -1.042 -15.348 1.00 94.62 165 THR A C 1
ATOM 1291 O O . THR A 1 165 ? -25.507 -0.623 -15.315 1.00 94.62 165 THR A O 1
ATOM 1294 N N . TYR A 1 166 ? -24.028 -2.180 -15.966 1.00 87.81 166 TYR A N 1
ATOM 1295 C CA . TYR A 1 166 ? -25.023 -2.992 -16.649 1.00 87.81 166 TYR A CA 1
ATOM 1296 C C . TYR A 1 166 ? -26.046 -3.563 -15.668 1.00 87.81 166 TYR A C 1
ATOM 1298 O O . TYR A 1 166 ? -25.709 -4.220 -14.687 1.00 87.81 166 TYR A O 1
ATOM 1306 N N . THR A 1 167 ? -27.312 -3.301 -15.972 1.00 71.62 167 THR A N 1
ATOM 1307 C CA . THR A 1 167 ? -28.499 -3.709 -15.211 1.00 71.62 167 THR A CA 1
ATOM 1308 C C . THR A 1 167 ? -29.412 -4.536 -16.119 1.00 71.62 167 THR A C 1
ATOM 1310 O O . THR A 1 167 ? -30.546 -4.151 -16.391 1.00 71.62 167 THR A O 1
ATOM 1313 N N . GLY A 1 168 ? -28.870 -5.616 -16.689 1.00 63.47 168 GLY A N 1
ATOM 1314 C CA . GLY A 1 168 ? -29.640 -6.581 -17.486 1.00 63.47 168 GLY A CA 1
ATOM 1315 C C . GLY A 1 168 ? -30.136 -7.776 -16.696 1.00 63.47 168 GLY A C 1
ATOM 1316 O O . GLY A 1 168 ? -29.762 -7.907 -15.509 1.00 63.47 168 GLY A O 1
#

pLDDT: mean 94.04, std 11.87, range [36.44, 98.75]

Mean predicted aligned error: 4.71 Å

Solvent-accessible surface area (backbone atoms only — not comparable to full-atom values): 8726 Å² total; per-residue (Å²): 131,85,78,80,77,78,81,91,58,32,65,65,29,42,50,51,17,52,49,37,44,55,49,24,24,41,68,35,55,28,49,80,35,72,71,33,77,13,4,45,72,72,69,37,49,86,54,57,16,21,28,40,36,26,28,58,93,56,25,77,61,72,55,43,55,78,27,92,90,26,66,59,37,63,68,55,21,46,44,51,19,25,50,29,47,49,24,53,53,29,39,52,50,16,52,53,29,47,39,51,47,39,41,52,50,18,60,75,71,73,44,81,48,59,67,30,60,59,49,48,54,62,49,51,51,49,46,44,51,66,46,50,47,15,70,76,46,83,11,42,42,74,22,64,27,64,24,56,49,42,42,52,52,41,52,52,49,43,38,76,76,63,49,64,84,68,84,128

Nearest PDB structures (foldseek):
  5b5e-assembly1_D  TM=9.678E-01  e=6.085E-24  Thermostichus vulcanus
  6wj6-assembly1_D  TM=1.001E+00  e=9.626E-23  Synechocystis sp. PCC 6803 substr. Kazusa
  4yuu-assembly2_d1  TM=9.671E-01  e=3.300E-23  Cyanidium caldarium
  4yuu-assembly1_D1  TM=9.671E-01  e=3.907E-23  Cyanidium caldarium
  8eqm-assembly1_D  TM=1.001E+00  e=2.654E-22  Synechococcus sp. PCC 7335

Secondary structure (DSSP, 8-state):
---PPPP--SHHHHHHHHHHHHHHHHH--BHHHHSB--SGGGT--TTT--BPPPPGGGTT----TTSTTTTT-HHHHHHTTHHHHHHHHHHHHHHHHHHHHHHHHHHHTT---HHHHHHHHHHHHHHIIIIIHHHTSSSGGGSPPBSHHHHHHHHHHHHHHH-TT---

Organism: Glycine max (NCBI:txid3847)

InterPro domains:
  IPR000484 Photosynthetic reaction centre, L/M [PF00124] (11-166)
  IPR036854 Photosystem II protein D1/D2 superfamily [G3DSA:1.20.85.10] (114-168)
  IPR036854 Photosystem II protein D1/D2 superfamily [SSF81483] (11-166)
  IPR055266 Photosystem II protein D1/D2 [PTHR33149] (16-166)

Sequence (168 aa):
MEGEKPAPTPLLTIQIALGGWFTGTTFVTSWYTHGLASSYLEGCNFLTAAVSTPANSLAHSLLLLWGPEAQGDFTRWCQLGGLWTFVALHGAFALIGFMLRQFELARSVQLRPYNAIAFSGPIAVFVSVFLIYPLGQSGWFFAPSFGVAAIFRFVLFFQGFHNWTYTG

Foldseek 3Di:
DPDDDPDPFQPVLVCQLVVLWLCQQAPFQQCLAPNDGAHVVSVDDQQRHWLAWFHLVCFADLLDCCDPQNVVPPVSSSNRSNSLSSNLVSVLRNLVVVLVVLVVVCVVVVHDSVVSVVSVVVSCVSCVQQPVVSVVPRHSNLGQIGHNVSVVVNVVCCCVPVVVPDDD